Protein AF-A0A0E0NG69-F1 (afdb_monomer)

Radius of gyration: 14.77 Å; Cα contacts (8 Å, |Δi|>4): 80; chains: 1; bounding box: 26×28×41 Å

Mean predicted aligned error: 10.49 Å

pLDDT: mean 70.7, std 12.81, rang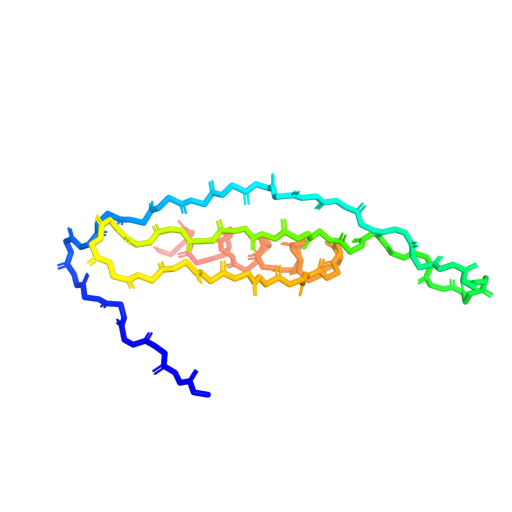e [35.03, 86.62]

Nearest PDB structures (foldseek):
  6koi-assembly11_U  TM=8.114E-01  e=2.398E-01  Homo sapiens
  6ta7-assembly3_C  TM=5.045E-01  e=3.849E+00  Homo sapiens
  3q90-assembly1_B  TM=5.063E-01  e=3.849E+00  Homo sapiens
  8f2u-assembly1_A  TM=4.395E-01  e=2.123E+00  Homo sapiens
  8th5-assembly2_E-3  TM=4.973E-01  e=9.711E+00  Homo sapiens

Sequence (66 aa):
MQVPLIAGSKLSLSIAGANVEPEPTTDRFVDIMLQVDKAESCKYKVSLASQQFVACHQQQGRARQK

Foldseek 3Di:
DDDDDDPPWDKDKDFPDWDFPPDPDVDTWIWTWIWIDTPPDDIDIDTDTPVRVVVVVVVVVVVVPD

Solvent-accessible surface area (backbone atoms only — not comparable to full-atom values): 4237 Å² total; per-residue (Å²): 136,86,80,84,81,60,89,89,63,60,72,46,78,47,80,75,48,72,46,67,71,91,65,94,56,101,72,86,52,48,31,38,29,36,33,39,40,40,86,84,82,49,79,46,79,45,78,38,45,48,67,58,54,54,54,52,52,56,53,54,60,60,65,72,76,112

Organism: Oryza rufipogon (NCBI:txid4529)

Structure (mmCIF, N/CA/C/O backbone):
data_AF-A0A0E0NG69-F1
#
_entry.id   AF-A0A0E0NG69-F1
#
loop_
_atom_site.group_PDB
_atom_site.id
_atom_site.type_symbol
_atom_site.label_atom_id
_atom_site.label_alt_id
_atom_site.label_comp_id
_atom_site.label_asym_id
_atom_site.label_entity_id
_atom_site.label_seq_id
_atom_site.pdbx_PDB_ins_code
_atom_site.Cartn_x
_atom_site.Cartn_y
_atom_site.Cartn_z
_atom_site.occupancy
_atom_site.B_iso_or_equiv
_atom_site.auth_seq_id
_atom_site.auth_comp_id
_atom_site.auth_asym_id
_atom_site.auth_atom_id
_atom_site.pdbx_PDB_model_num
ATOM 1 N N . MET A 1 1 ? -15.605 9.269 -2.800 1.00 35.03 1 MET A N 1
ATOM 2 C CA . MET A 1 1 ? -16.186 9.029 -1.459 1.00 35.03 1 MET A CA 1
ATOM 3 C C . MET A 1 1 ? -15.073 9.128 -0.426 1.00 35.03 1 MET A C 1
ATOM 5 O O . MET A 1 1 ? -14.059 8.471 -0.611 1.00 35.03 1 MET A O 1
ATOM 9 N N . GLN A 1 2 ? -15.227 9.953 0.611 1.00 39.53 2 GLN A N 1
ATOM 10 C CA . GLN A 1 2 ? -14.258 10.078 1.706 1.00 39.53 2 GLN A CA 1
ATOM 11 C C . GLN A 1 2 ? -14.676 9.119 2.829 1.00 39.53 2 GLN A C 1
ATOM 13 O O . GLN A 1 2 ? -15.787 9.228 3.339 1.00 39.53 2 GLN A O 1
ATOM 18 N N . VAL A 1 3 ? -13.829 8.147 3.172 1.00 48.19 3 VAL A N 1
ATOM 19 C CA . VAL A 1 3 ? -14.114 7.184 4.249 1.00 48.19 3 VAL A CA 1
ATOM 20 C C . VAL A 1 3 ? -13.610 7.778 5.569 1.00 48.19 3 VAL A C 1
ATOM 22 O O . VAL A 1 3 ? -12.402 7.983 5.699 1.00 48.19 3 VAL A O 1
ATOM 25 N N . PRO A 1 4 ? -14.479 8.073 6.554 1.00 54.97 4 PRO A N 1
ATOM 26 C CA . PRO A 1 4 ? -14.032 8.576 7.846 1.00 54.97 4 PRO A CA 1
ATOM 27 C C . PRO A 1 4 ? -13.256 7.488 8.602 1.00 54.97 4 PRO A C 1
ATOM 29 O O . PRO A 1 4 ? -13.742 6.376 8.830 1.00 54.97 4 PRO A O 1
ATOM 32 N N . LEU A 1 5 ? -12.024 7.818 8.991 1.00 57.44 5 LEU A N 1
ATOM 33 C CA . LEU A 1 5 ? -11.204 6.989 9.866 1.00 57.44 5 LEU A CA 1
ATOM 34 C C . LEU A 1 5 ? -11.678 7.186 11.309 1.00 57.44 5 LEU A C 1
ATOM 36 O O . LEU A 1 5 ? -11.532 8.264 11.876 1.00 57.44 5 LEU A O 1
ATOM 40 N N . ILE A 1 6 ? -12.275 6.148 11.895 1.00 63.78 6 ILE A N 1
ATOM 41 C CA . ILE A 1 6 ? -12.735 6.173 13.288 1.00 63.78 6 ILE A CA 1
ATOM 42 C C . ILE A 1 6 ? -11.518 5.951 14.190 1.00 63.78 6 ILE A C 1
ATOM 44 O O . ILE A 1 6 ? -10.814 4.946 14.037 1.00 63.78 6 ILE A O 1
ATOM 48 N N . ALA A 1 7 ? -11.271 6.871 15.124 1.00 63.09 7 ALA A N 1
ATOM 49 C CA . ALA A 1 7 ? -10.197 6.757 16.107 1.00 63.09 7 ALA A CA 1
ATOM 50 C C . ALA A 1 7 ? -10.271 5.408 16.853 1.00 63.09 7 ALA A C 1
ATOM 52 O O . ALA A 1 7 ? -11.350 4.965 17.237 1.00 63.09 7 ALA A O 1
ATOM 53 N N . GLY A 1 8 ? -9.129 4.734 17.015 1.00 66.38 8 GLY A N 1
ATOM 54 C CA . GLY A 1 8 ? -9.048 3.399 17.628 1.00 66.38 8 GLY A CA 1
ATOM 55 C C . GLY A 1 8 ? -9.286 2.219 16.674 1.00 66.38 8 GLY A C 1
ATOM 56 O O . GLY A 1 8 ? -9.078 1.074 17.069 1.00 66.38 8 GLY A O 1
ATOM 57 N N . SER A 1 9 ? -9.652 2.464 15.409 1.00 69.38 9 SER A N 1
ATOM 58 C CA . SER A 1 9 ? -9.749 1.393 14.406 1.00 69.38 9 SER A CA 1
ATOM 59 C C . SER A 1 9 ? -8.372 0.808 14.093 1.00 69.38 9 SER A C 1
ATOM 61 O O . SER A 1 9 ? -7.458 1.536 13.702 1.00 69.38 9 SER A O 1
ATOM 63 N N . LYS A 1 10 ? -8.238 -0.520 14.175 1.00 76.00 10 LYS A N 1
ATOM 64 C CA . LYS A 1 10 ? -7.069 -1.222 13.633 1.00 76.00 10 LYS A CA 1
ATOM 65 C C . LYS A 1 10 ? -7.168 -1.252 12.106 1.00 76.00 10 LYS A C 1
ATOM 67 O O . LYS A 1 10 ? -8.109 -1.823 11.549 1.00 76.00 10 LYS A O 1
ATOM 72 N N . LEU A 1 11 ? -6.200 -0.614 11.455 1.00 76.94 11 LEU A N 1
ATOM 73 C CA . LEU A 1 11 ? -5.974 -0.693 10.015 1.00 76.94 11 LEU A CA 1
ATOM 74 C C . LEU A 1 11 ? -4.750 -1.570 9.777 1.00 76.94 11 LEU A C 1
ATOM 76 O O . LEU A 1 11 ? -3.703 -1.341 10.385 1.00 76.94 11 LEU A O 1
ATOM 80 N N . SER A 1 12 ? -4.866 -2.532 8.874 1.00 81.31 12 SER A N 1
ATOM 81 C CA . SER A 1 12 ? -3.721 -3.262 8.335 1.00 81.31 12 SER A CA 1
ATOM 82 C C . SER A 1 12 ? -3.564 -2.926 6.861 1.00 81.31 12 SER A C 1
ATOM 84 O O . SER A 1 12 ? -4.528 -2.989 6.100 1.00 81.31 12 SER A O 1
ATOM 86 N N . LEU A 1 13 ? -2.346 -2.553 6.472 1.00 82.94 13 LEU A N 1
ATOM 87 C CA . LEU A 1 13 ? -1.970 -2.345 5.080 1.00 82.94 13 LEU A CA 1
ATOM 88 C C . LEU A 1 13 ? -1.059 -3.482 4.626 1.00 82.94 13 LEU A C 1
A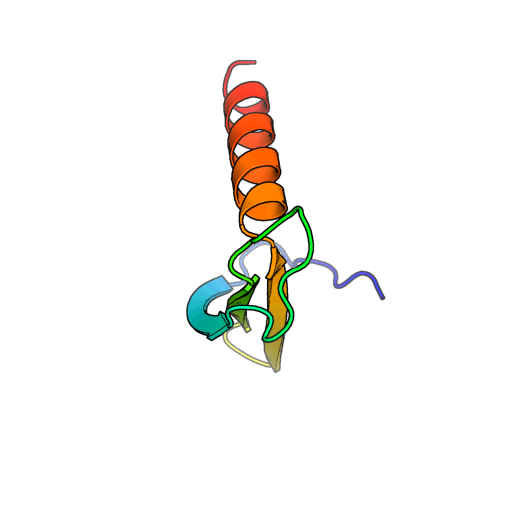TOM 90 O O . LEU A 1 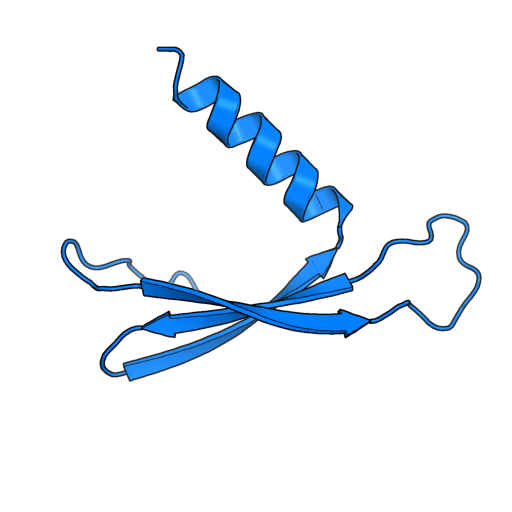13 ? -0.130 -3.856 5.342 1.00 82.94 13 LEU A O 1
ATOM 94 N N . SER A 1 14 ? -1.301 -3.996 3.428 1.00 85.81 14 SER A N 1
ATOM 95 C CA . SER A 1 14 ? -0.445 -4.981 2.770 1.00 85.81 14 SER A CA 1
ATOM 96 C C . SER A 1 14 ? -0.300 -4.658 1.284 1.00 85.81 14 SER A C 1
ATOM 98 O O . SER A 1 14 ? -1.163 -4.019 0.681 1.00 85.81 14 SER A O 1
ATOM 100 N N . ILE A 1 15 ? 0.818 -5.070 0.685 1.00 86.62 15 ILE A N 1
ATOM 101 C CA . ILE A 1 15 ? 1.004 -5.012 -0.768 1.00 86.62 15 ILE A CA 1
ATOM 102 C C . ILE A 1 15 ? 0.362 -6.273 -1.346 1.00 86.62 15 ILE A C 1
ATOM 104 O O . ILE A 1 15 ? 0.810 -7.383 -1.065 1.00 86.62 15 ILE A O 1
ATOM 108 N N . ALA A 1 16 ? -0.703 -6.097 -2.122 1.00 85.44 16 ALA A N 1
ATOM 109 C CA . ALA A 1 16 ? -1.456 -7.184 -2.742 1.00 85.44 16 ALA A CA 1
ATOM 110 C C . ALA A 1 16 ? -0.894 -7.597 -4.111 1.00 85.44 16 ALA A C 1
ATOM 112 O O . ALA A 1 16 ? -1.210 -8.678 -4.600 1.00 85.44 16 ALA A O 1
ATOM 113 N N . GLY A 1 17 ? -0.076 -6.747 -4.735 1.00 86.25 17 GLY A N 1
ATOM 114 C CA . GLY A 1 17 ? 0.564 -7.032 -6.013 1.00 86.25 17 GLY A CA 1
ATOM 115 C C . GLY A 1 17 ? 1.241 -5.805 -6.611 1.00 86.25 17 GLY A C 1
ATOM 116 O O . GLY A 1 17 ? 1.143 -4.700 -6.073 1.00 86.25 17 GLY A O 1
ATOM 117 N N . ALA A 1 18 ? 1.917 -6.016 -7.735 1.00 82.31 18 ALA A N 1
ATOM 118 C CA . ALA A 1 18 ? 2.527 -4.966 -8.530 1.00 82.31 18 ALA A CA 1
ATOM 119 C C . ALA A 1 18 ? 2.249 -5.239 -10.011 1.00 82.31 18 ALA A C 1
ATOM 121 O O . ALA A 1 18 ? 2.480 -6.356 -10.475 1.00 82.31 18 ALA A O 1
ATOM 122 N N . ASN A 1 19 ? 1.758 -4.235 -10.732 1.00 81.19 19 ASN A N 1
ATOM 123 C CA . ASN A 1 19 ? 1.567 -4.285 -12.174 1.00 81.19 19 ASN A CA 1
ATOM 124 C C . ASN A 1 19 ? 2.581 -3.368 -12.852 1.00 81.19 19 ASN A C 1
ATOM 126 O O . ASN A 1 19 ? 2.839 -2.251 -12.409 1.00 81.19 19 ASN A O 1
ATOM 130 N N . VAL A 1 20 ? 3.152 -3.856 -13.944 1.00 72.00 20 VAL A N 1
ATOM 131 C CA . VAL A 1 20 ? 3.942 -3.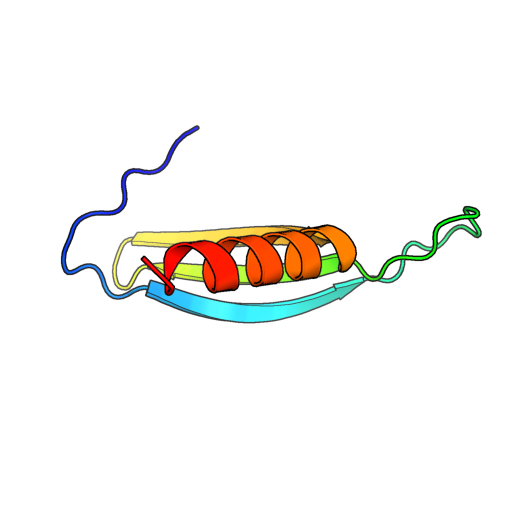046 -14.867 1.00 72.00 20 VAL A CA 1
ATOM 132 C C . VAL A 1 20 ? 3.026 -2.758 -16.045 1.00 72.00 20 VAL A C 1
ATOM 134 O O . VAL A 1 20 ? 2.491 -3.707 -16.625 1.00 72.00 20 VAL A O 1
ATOM 137 N N . GLU A 1 21 ? 2.790 -1.484 -16.363 1.00 66.25 21 GLU A N 1
ATOM 138 C CA . GLU A 1 21 ? 1.965 -1.154 -17.525 1.00 66.25 21 GLU A CA 1
ATOM 139 C C . GLU A 1 21 ? 2.564 -1.779 -18.804 1.00 66.25 21 GLU A C 1
ATOM 141 O O . GLU A 1 21 ? 3.785 -1.756 -18.994 1.00 66.25 21 GLU A O 1
ATOM 146 N N . PRO A 1 22 ? 1.727 -2.397 -19.659 1.00 61.12 22 PRO A N 1
ATOM 147 C CA . PRO A 1 22 ? 2.192 -3.239 -20.760 1.00 61.12 22 PRO A CA 1
ATOM 148 C C . PRO A 1 22 ? 2.746 -2.459 -21.963 1.00 61.12 22 PRO A C 1
ATOM 150 O O . PRO A 1 22 ? 3.455 -3.048 -22.781 1.00 61.12 22 PRO A O 1
ATOM 153 N N . GLU A 1 23 ? 2.461 -1.161 -22.091 1.00 58.25 23 GLU A N 1
ATOM 154 C CA . GLU A 1 23 ? 2.906 -0.349 -23.229 1.00 58.25 23 GLU A CA 1
ATOM 155 C C . GLU A 1 23 ? 4.155 0.485 -22.899 1.00 58.25 23 GLU A C 1
ATOM 157 O O . GLU A 1 23 ? 4.323 0.953 -21.772 1.00 58.25 23 GLU A O 1
ATOM 162 N N . PRO A 1 24 ? 5.071 0.696 -23.864 1.00 59.31 24 PRO A N 1
ATOM 163 C CA . PRO A 1 24 ? 6.250 1.522 -23.662 1.00 59.31 24 PRO A CA 1
ATOM 164 C C . PRO A 1 24 ? 5.860 3.003 -23.731 1.00 59.31 24 PRO A C 1
ATOM 166 O O . PRO A 1 24 ? 6.159 3.693 -24.702 1.00 59.31 24 PRO A O 1
ATOM 169 N N . THR A 1 25 ? 5.189 3.503 -22.702 1.00 58.09 25 THR A N 1
ATOM 170 C CA . THR A 1 25 ? 5.104 4.941 -22.459 1.00 58.09 25 THR A CA 1
ATOM 171 C C . THR A 1 25 ? 6.428 5.414 -21.851 1.00 58.09 25 THR A C 1
ATOM 173 O O . THR A 1 25 ? 7.141 4.664 -21.178 1.00 58.09 25 THR A O 1
ATOM 176 N N . THR A 1 26 ? 6.802 6.663 -22.134 1.00 59.94 26 THR A N 1
ATOM 177 C CA . THR A 1 26 ? 8.071 7.309 -21.739 1.00 59.94 26 THR A CA 1
ATOM 178 C C . THR A 1 26 ? 8.306 7.324 -20.217 1.00 59.94 26 THR A C 1
ATOM 180 O O . THR A 1 26 ? 9.414 7.581 -19.758 1.00 59.94 26 THR A O 1
ATOM 183 N N . ASP A 1 27 ? 7.275 6.978 -19.451 1.00 61.41 27 ASP A N 1
ATOM 184 C CA . ASP A 1 27 ? 7.164 7.058 -18.005 1.00 61.41 27 ASP A CA 1
ATOM 185 C C . ASP A 1 27 ? 6.784 5.683 -17.428 1.00 61.41 27 ASP A C 1
ATOM 187 O O . ASP A 1 27 ? 5.659 5.436 -16.998 1.00 61.41 27 ASP A O 1
ATOM 191 N N . ARG A 1 28 ? 7.735 4.738 -17.442 1.00 64.19 28 ARG A N 1
ATOM 192 C CA . ARG A 1 28 ? 7.531 3.410 -16.842 1.00 64.19 28 ARG A CA 1
ATOM 193 C C . ARG A 1 28 ? 7.500 3.512 -15.320 1.00 64.19 28 ARG A C 1
ATOM 195 O O . ARG A 1 28 ? 8.552 3.553 -14.678 1.00 64.19 28 ARG A O 1
ATOM 202 N N . PHE A 1 29 ? 6.306 3.462 -14.740 1.00 69.25 29 PHE A N 1
ATOM 203 C CA . PHE A 1 29 ? 6.126 3.289 -13.302 1.00 69.25 29 PHE A CA 1
ATOM 204 C C . PHE A 1 29 ? 5.496 1.940 -12.988 1.00 69.25 29 PHE A C 1
ATOM 206 O O . PHE A 1 29 ? 4.747 1.367 -13.773 1.00 69.25 29 PHE A O 1
ATOM 213 N N . VAL A 1 30 ? 5.876 1.403 -11.831 1.00 77.81 30 VAL A N 1
ATOM 214 C CA . VAL A 1 30 ? 5.258 0.197 -11.292 1.00 77.81 30 VAL A CA 1
ATOM 215 C C . VAL A 1 30 ? 4.044 0.648 -10.502 1.00 77.81 30 VAL A C 1
ATOM 217 O O . VAL A 1 30 ? 4.183 1.419 -9.547 1.00 77.81 30 VAL A O 1
ATOM 220 N N . ASP A 1 31 ? 2.878 0.151 -10.885 1.00 82.44 31 ASP A N 1
ATOM 221 C CA . ASP A 1 31 ? 1.664 0.315 -10.107 1.00 82.44 31 ASP A CA 1
ATOM 222 C C . ASP A 1 31 ? 1.671 -0.686 -8.964 1.00 82.44 31 ASP A C 1
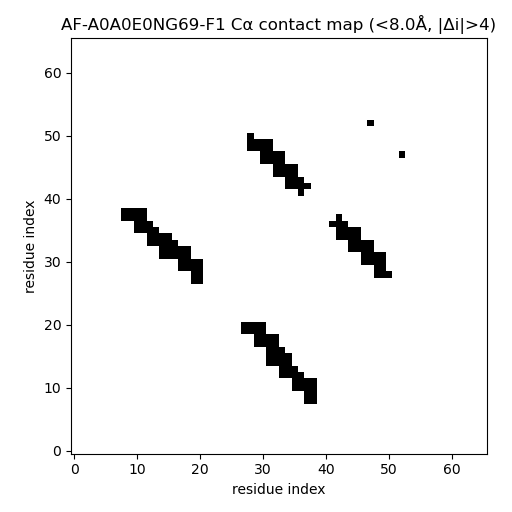ATOM 224 O O . ASP A 1 31 ? 1.682 -1.901 -9.158 1.00 82.44 31 ASP A O 1
ATOM 22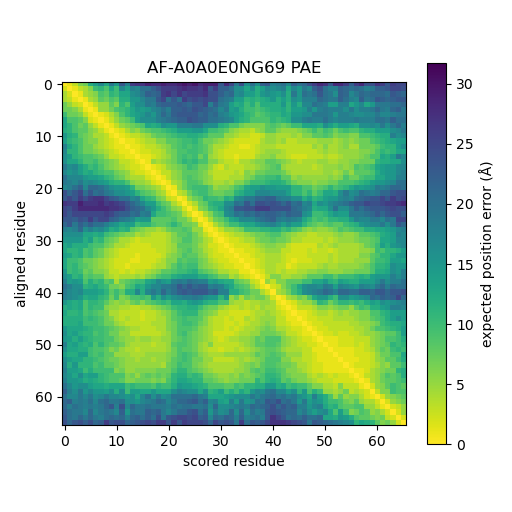8 N N . ILE A 1 32 ? 1.668 -0.171 -7.744 1.00 82.44 32 ILE A N 1
ATOM 229 C CA . ILE A 1 32 ? 1.625 -0.956 -6.520 1.00 82.44 32 ILE A CA 1
ATOM 230 C C . ILE A 1 32 ? 0.167 -1.041 -6.082 1.00 82.44 32 ILE A C 1
ATOM 232 O O . ILE A 1 32 ? -0.478 -0.026 -5.813 1.00 82.44 32 ILE A O 1
ATOM 236 N N . MET A 1 33 ? -0.353 -2.259 -5.971 1.00 84.56 33 MET A N 1
ATOM 237 C CA . MET A 1 33 ? -1.679 -2.495 -5.418 1.00 84.56 33 MET A CA 1
ATOM 238 C C . MET A 1 33 ? -1.574 -2.650 -3.903 1.00 84.56 33 MET A C 1
ATOM 240 O O . MET A 1 33 ? -1.017 -3.627 -3.400 1.00 84.56 33 MET A O 1
ATOM 244 N N . LEU A 1 34 ? -2.132 -1.695 -3.169 1.00 85.44 34 LEU A N 1
ATOM 245 C CA . LEU A 1 34 ? -2.273 -1.756 -1.722 1.00 85.44 34 LEU A CA 1
ATOM 246 C C . LEU A 1 34 ? -3.640 -2.318 -1.350 1.00 85.44 34 LEU A C 1
ATOM 248 O O . LEU A 1 34 ? -4.669 -1.900 -1.884 1.00 85.44 34 LEU A O 1
ATOM 252 N N . GLN A 1 35 ? -3.650 -3.231 -0.389 1.00 84.69 35 GLN A N 1
ATOM 253 C CA . GLN A 1 35 ? -4.851 -3.669 0.298 1.00 84.69 35 GLN A CA 1
ATOM 254 C C . GLN A 1 35 ? -4.883 -3.043 1.689 1.00 84.69 35 GLN A C 1
ATOM 256 O O . GLN A 1 35 ? -3.915 -3.117 2.445 1.00 84.69 35 GLN A O 1
ATOM 261 N N . VAL A 1 36 ? -6.010 -2.419 2.015 1.00 84.69 36 VAL A N 1
ATOM 262 C CA . VAL A 1 36 ? -6.296 -1.861 3.334 1.00 84.69 36 VAL A CA 1
ATOM 263 C C . VAL A 1 36 ? -7.438 -2.660 3.933 1.00 84.69 36 VAL A C 1
ATOM 265 O O . VAL A 1 36 ? -8.576 -2.587 3.465 1.00 84.69 36 VAL A O 1
ATOM 268 N N . ASP A 1 37 ? -7.125 -3.419 4.972 1.00 81.69 37 ASP A N 1
ATOM 269 C CA . ASP A 1 37 ? -8.097 -4.168 5.754 1.00 81.69 37 ASP A CA 1
ATOM 270 C C . ASP A 1 37 ? -8.438 -3.362 7.015 1.00 81.69 37 ASP A C 1
ATOM 272 O O . ASP A 1 37 ? -7.566 -3.025 7.824 1.00 81.69 37 ASP A O 1
ATOM 276 N N . LYS A 1 38 ? -9.722 -3.040 7.185 1.00 77.06 38 LYS A N 1
ATOM 277 C CA . LYS A 1 38 ? -10.265 -2.514 8.443 1.00 77.06 38 LYS A CA 1
ATOM 278 C C . LYS A 1 38 ? -10.884 -3.684 9.198 1.00 77.06 38 LYS A C 1
ATOM 280 O O . LYS A 1 38 ? -11.755 -4.343 8.634 1.00 77.06 38 LYS A O 1
ATOM 285 N N . ALA A 1 39 ? -10.460 -3.895 10.447 1.00 65.19 39 ALA A N 1
ATOM 286 C CA . ALA A 1 39 ? -10.660 -5.112 11.249 1.00 65.19 39 ALA A CA 1
ATOM 287 C C . ALA A 1 39 ? -12.088 -5.702 11.328 1.00 65.19 39 ALA A C 1
ATOM 289 O O . ALA A 1 39 ? -12.233 -6.821 11.804 1.00 65.19 39 ALA A O 1
ATOM 290 N N . GLU A 1 40 ? -13.130 -5.005 10.862 1.00 60.66 40 GLU A N 1
ATOM 291 C CA . GLU A 1 40 ? -14.525 -5.420 11.050 1.00 60.66 40 GLU A CA 1
ATOM 292 C C . GLU A 1 40 ? -15.480 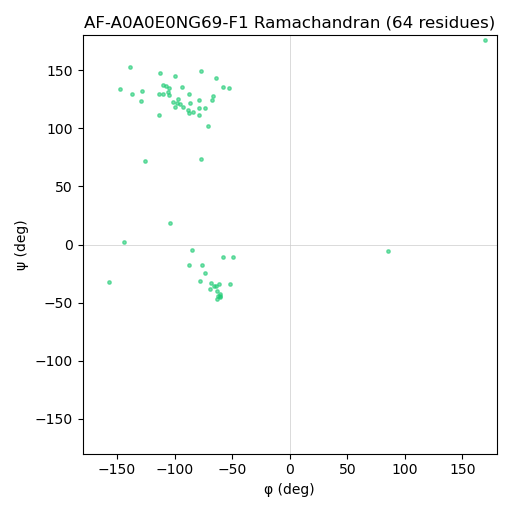-5.123 9.881 1.00 60.66 40 GLU A C 1
ATOM 294 O O . GLU A 1 40 ? -16.672 -5.376 10.020 1.00 60.66 40 GLU A O 1
ATOM 299 N N . SER A 1 41 ? -15.054 -4.553 8.743 1.00 60.81 41 SER A N 1
ATOM 300 C CA . SER A 1 41 ? -16.079 -4.143 7.752 1.00 60.81 41 SER A CA 1
ATOM 301 C C . SER A 1 41 ? -15.678 -4.003 6.293 1.00 60.81 41 SER A C 1
ATOM 303 O O . SER A 1 41 ? -16.520 -4.271 5.442 1.00 60.81 41 SER A O 1
ATOM 305 N N . CYS A 1 42 ? -14.448 -3.616 5.952 1.00 62.09 42 CYS A N 1
ATOM 306 C CA . CYS A 1 42 ? -14.143 -3.313 4.552 1.00 62.09 42 CYS A CA 1
ATOM 307 C C . CYS A 1 42 ? -12.705 -3.652 4.180 1.00 62.09 42 CYS A C 1
ATOM 309 O O . CYS A 1 42 ? -11.764 -3.257 4.875 1.00 62.09 42 CYS A O 1
ATOM 311 N 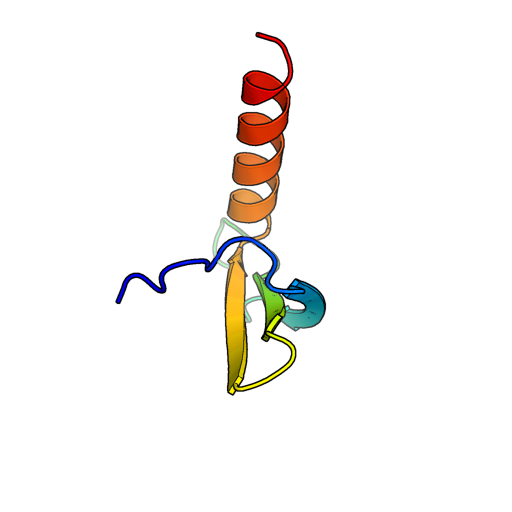N . LYS A 1 43 ? -12.565 -4.318 3.030 1.00 73.19 43 LYS A N 1
ATOM 312 C CA . LYS A 1 43 ? -11.306 -4.447 2.301 1.00 73.19 43 LYS A CA 1
ATOM 313 C C . LYS A 1 43 ? -11.308 -3.428 1.175 1.00 73.19 43 LYS A C 1
ATOM 315 O O . LYS A 1 43 ? -12.163 -3.494 0.292 1.00 73.19 43 LYS A O 1
ATOM 320 N N . TYR A 1 44 ? -10.365 -2.500 1.199 1.00 79.25 44 TYR A N 1
ATOM 321 C CA . TYR A 1 44 ? -10.162 -1.553 0.108 1.00 79.25 44 TYR A CA 1
ATOM 322 C C . TYR A 1 44 ? -8.926 -1.968 -0.675 1.00 79.25 44 TYR A C 1
ATOM 324 O O . TYR A 1 44 ? -7.896 -2.279 -0.080 1.00 79.25 44 TYR A O 1
ATOM 332 N N . LYS A 1 45 ? -9.022 -1.965 -2.003 1.00 80.94 45 LYS A N 1
ATOM 333 C CA . LYS A 1 45 ? -7.865 -2.098 -2.888 1.00 80.94 45 LYS A CA 1
ATOM 334 C C . LYS A 1 45 ? -7.632 -0.765 -3.572 1.00 80.94 45 LYS A C 1
ATOM 336 O O . LYS A 1 45 ? -8.568 -0.187 -4.119 1.00 80.94 45 LYS A O 1
ATOM 341 N N . VAL A 1 46 ? -6.400 -0.283 -3.514 1.00 81.62 46 VAL A N 1
ATOM 342 C CA . VAL A 1 46 ? -5.986 0.970 -4.141 1.00 81.62 46 VAL A CA 1
ATOM 343 C C . VAL A 1 46 ? -4.746 0.677 -4.967 1.00 81.62 46 VAL A C 1
ATOM 345 O O . VAL A 1 46 ? -3.765 0.173 -4.430 1.00 81.62 46 VAL A O 1
ATOM 348 N N . SER A 1 47 ? -4.787 0.987 -6.258 1.00 82.00 47 SER A N 1
ATOM 349 C CA . SER A 1 47 ? -3.589 1.014 -7.095 1.00 82.00 47 SER A CA 1
ATOM 350 C C . SER A 1 47 ? -2.959 2.397 -7.006 1.00 82.00 47 SER A C 1
ATOM 352 O O . SER A 1 47 ? -3.653 3.404 -7.144 1.00 82.00 47 SER A O 1
ATOM 354 N N . LEU A 1 48 ? -1.660 2.440 -6.735 1.00 79.94 48 LEU A N 1
ATOM 355 C CA . LEU A 1 48 ? -0.870 3.663 -6.666 1.00 79.94 48 LEU A CA 1
ATOM 356 C C . LEU A 1 48 ? 0.351 3.505 -7.558 1.00 79.94 48 LEU A C 1
ATOM 358 O O . LEU A 1 48 ? 1.086 2.528 -7.415 1.00 79.94 48 LEU A O 1
ATOM 362 N N . ALA A 1 49 ? 0.629 4.504 -8.387 1.00 82.62 49 ALA A N 1
ATOM 363 C CA . ALA A 1 49 ? 1.902 4.553 -9.087 1.00 82.62 49 ALA A CA 1
ATOM 364 C C . ALA A 1 49 ? 3.043 4.712 -8.068 1.00 82.62 49 ALA A C 1
ATOM 366 O O . ALA A 1 49 ? 2.916 5.445 -7.077 1.00 82.62 49 ALA A O 1
ATOM 367 N N . SER A 1 50 ? 4.187 4.072 -8.312 1.00 80.25 50 SER A N 1
ATOM 368 C CA . SER A 1 50 ? 5.351 4.134 -7.414 1.00 80.25 50 SER A CA 1
ATOM 369 C C . SER A 1 50 ? 5.775 5.571 -7.064 1.00 80.25 50 SER A C 1
ATOM 371 O O . SER A 1 50 ? 6.148 5.844 -5.922 1.00 80.25 50 SER A O 1
ATOM 373 N N . GLN A 1 51 ? 5.634 6.525 -7.991 1.00 80.56 51 GLN A N 1
ATOM 374 C CA . GLN A 1 51 ? 5.882 7.947 -7.726 1.00 80.56 51 GLN A CA 1
ATOM 375 C C . GLN A 1 51 ? 4.939 8.549 -6.677 1.00 80.56 51 GLN A C 1
ATOM 377 O O . GLN A 1 51 ? 5.378 9.324 -5.826 1.00 80.56 51 GLN A O 1
ATOM 382 N N . GLN A 1 52 ? 3.653 8.189 -6.706 1.00 80.31 52 GLN A N 1
ATOM 383 C CA . GLN A 1 52 ? 2.663 8.678 -5.741 1.00 80.31 52 GLN A CA 1
ATOM 384 C C . GLN A 1 52 ? 2.978 8.166 -4.332 1.00 80.31 52 GLN A C 1
ATOM 386 O O . GLN A 1 52 ? 2.827 8.900 -3.352 1.00 80.31 52 GLN A O 1
ATOM 391 N N . PHE A 1 53 ? 3.485 6.934 -4.230 1.00 77.44 53 PHE A N 1
ATOM 392 C CA . PHE A 1 53 ? 3.968 6.379 -2.968 1.00 77.44 53 PHE A CA 1
ATOM 393 C C . PHE A 1 53 ? 5.174 7.165 -2.423 1.00 77.44 53 PHE A C 1
ATOM 395 O O . PHE A 1 53 ? 5.180 7.566 -1.256 1.00 77.44 53 PHE A O 1
ATOM 402 N N . VAL A 1 54 ? 6.165 7.460 -3.274 1.00 79.88 54 VAL A N 1
ATOM 403 C CA . VAL A 1 54 ? 7.350 8.256 -2.900 1.00 79.88 54 VAL A CA 1
ATOM 404 C C . VAL A 1 54 ? 6.965 9.677 -2.472 1.00 79.88 54 VAL A C 1
ATOM 406 O O . VAL A 1 54 ? 7.441 10.157 -1.440 1.00 79.88 54 VAL A O 1
ATOM 409 N N . ALA A 1 55 ? 6.069 10.334 -3.211 1.00 82.56 55 ALA A N 1
ATOM 410 C CA . ALA A 1 55 ? 5.582 11.672 -2.879 1.00 82.56 55 ALA A CA 1
ATOM 411 C C . ALA A 1 55 ? 4.872 11.703 -1.510 1.00 82.56 55 ALA A C 1
ATOM 413 O O . ALA A 1 55 ? 5.127 12.598 -0.700 1.00 82.56 55 ALA A O 1
ATOM 414 N N . CYS A 1 56 ? 4.043 10.694 -1.213 1.00 80.50 56 CYS A N 1
ATOM 415 C CA . CYS A 1 56 ? 3.381 10.543 0.087 1.00 80.50 56 CYS A CA 1
ATOM 416 C C . CYS A 1 56 ? 4.398 10.400 1.238 1.00 80.50 56 CYS A C 1
ATOM 418 O O . CYS A 1 56 ? 4.291 11.088 2.259 1.00 80.50 56 CYS A O 1
ATOM 420 N N . HIS A 1 57 ? 5.435 9.574 1.055 1.00 75.81 57 HIS A N 1
ATOM 421 C CA . HIS A 1 57 ? 6.492 9.384 2.054 1.00 75.81 57 HIS A CA 1
ATOM 422 C C . HIS A 1 57 ? 7.249 10.688 2.366 1.00 75.81 57 HIS A C 1
ATOM 424 O O . HIS A 1 57 ? 7.474 11.026 3.531 1.00 75.81 57 HIS A O 1
ATOM 430 N N . GLN A 1 58 ? 7.602 11.464 1.337 1.00 79.38 58 GLN A N 1
ATOM 431 C CA . GLN A 1 58 ? 8.304 12.741 1.511 1.00 79.38 58 GLN A CA 1
ATOM 432 C C . GLN A 1 58 ? 7.461 13.778 2.275 1.00 79.38 58 GLN A C 1
ATOM 434 O O . GLN A 1 58 ? 7.996 14.524 3.099 1.00 79.38 58 GLN A O 1
ATOM 439 N N . GLN A 1 59 ? 6.140 13.801 2.068 1.00 72.56 59 GLN A N 1
ATOM 440 C CA . GLN A 1 59 ? 5.236 14.693 2.803 1.00 72.56 59 GLN A CA 1
ATOM 441 C C . GLN A 1 59 ? 5.096 14.307 4.284 1.00 72.56 59 GLN A C 1
ATOM 443 O O . GLN A 1 59 ? 5.090 15.191 5.147 1.00 72.56 59 GLN A O 1
ATOM 448 N N . GLN A 1 60 ? 5.055 13.010 4.609 1.00 61.31 60 GLN A N 1
ATOM 449 C CA . GLN A 1 60 ? 5.015 12.552 6.005 1.00 61.31 60 GLN A CA 1
ATOM 450 C C . GLN A 1 60 ? 6.319 12.825 6.769 1.00 61.31 60 GLN A C 1
ATOM 452 O O . GLN A 1 60 ? 6.265 13.153 7.956 1.00 61.31 60 GLN A O 1
ATOM 457 N N . GLY A 1 61 ? 7.479 12.769 6.104 1.00 60.34 61 GLY A N 1
ATOM 458 C CA . GLY A 1 61 ? 8.760 13.159 6.708 1.00 60.34 61 GLY A CA 1
ATOM 459 C C . GLY A 1 61 ? 8.798 14.630 7.145 1.00 60.34 61 GLY A C 1
ATOM 460 O O . GLY A 1 61 ? 9.362 14.954 8.187 1.00 60.34 61 GLY A O 1
ATOM 461 N N . ARG A 1 62 ? 8.124 15.514 6.399 1.00 53.19 62 ARG A N 1
ATOM 462 C CA . ARG A 1 62 ? 8.051 16.957 6.687 1.00 53.19 62 ARG A CA 1
ATOM 463 C C . ARG A 1 62 ? 7.062 17.301 7.808 1.00 53.19 62 ARG A C 1
ATOM 465 O O . ARG A 1 62 ? 7.287 18.256 8.543 1.00 53.19 62 ARG A O 1
ATOM 472 N N . ALA A 1 63 ? 5.986 16.524 7.954 1.00 52.62 63 ALA A N 1
ATOM 473 C CA . ALA A 1 63 ? 4.993 16.703 9.017 1.00 52.62 63 ALA A CA 1
ATOM 474 C C . ALA A 1 63 ? 5.495 16.255 10.405 1.00 52.62 63 ALA A C 1
ATOM 476 O O . ALA A 1 63 ? 5.003 16.750 11.411 1.00 52.62 63 ALA A O 1
ATOM 477 N N . ARG A 1 64 ? 6.481 15.346 10.468 1.00 51.28 64 ARG A N 1
ATOM 478 C CA . ARG A 1 64 ? 7.079 14.841 11.721 1.00 51.28 64 ARG A CA 1
ATOM 479 C C . ARG A 1 64 ? 8.204 15.712 12.303 1.00 51.28 64 ARG A C 1
ATOM 481 O O . ARG A 1 64 ? 8.693 15.390 13.378 1.00 51.28 64 ARG A O 1
ATOM 488 N N . GLN A 1 65 ? 8.630 16.773 11.614 1.00 51.44 65 GLN A N 1
ATOM 489 C CA . GLN A 1 65 ? 9.703 17.677 12.064 1.00 51.44 65 GLN A CA 1
ATOM 490 C C . GLN A 1 65 ? 9.198 19.035 12.599 1.00 51.44 65 GLN A C 1
ATOM 492 O O . GLN A 1 65 ? 9.973 19.988 12.656 1.00 51.44 65 GLN A O 1
ATOM 497 N N . LYS A 1 66 ? 7.917 19.151 12.968 1.00 45.47 66 LYS A N 1
ATOM 498 C CA . LYS A 1 66 ? 7.366 20.332 13.651 1.00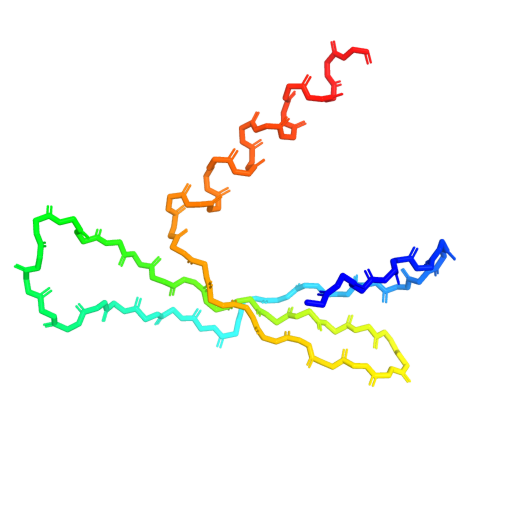 45.47 66 LYS A CA 1
ATOM 499 C C . LYS A 1 66 ? 6.956 20.002 15.074 1.00 45.47 66 LYS A C 1
ATOM 501 O O . LYS A 1 66 ? 6.415 18.892 15.265 1.00 45.47 66 LYS A O 1
#

Secondary structure (DSSP, 8-state):
------TT--EEEEEEEEEE-SS--SS--EEEEEEEEETTTEEEEEEEEHHHHHHHHHHHHHHTT-